Protein AF-A0A842YJS6-F1 (afdb_monomer)

Radius of gyration: 12.26 Å; Cα contacts (8 Å, |Δi|>4): 107; chains: 1; bounding box: 25×18×35 Å

Foldseek 3Di:
DDPVLLVVLQVVLVVCVVVVVLVSSLVSLVVNCVVPVLPLVSLQSNLVSCVSVVVLVSSLVSLVSSCVSPVPPVSSVVSNVVSVVVD

Secondary structure (DSSP, 8-state):
--HHHHHHHHHHHHHHHHTT-HHHHHHHHHHHHHH-TT-HHHHHHHHHHHHHTT-HHHHHHHHHHHHHH-TT-HHHHHHHHHHHTT-

Structure (mmCIF, N/CA/C/O backbone):
data_AF-A0A842YJS6-F1
#
_entry.id   AF-A0A842YJS6-F1
#
loop_
_atom_site.group_PDB
_atom_site.id
_atom_site.type_symbol
_atom_site.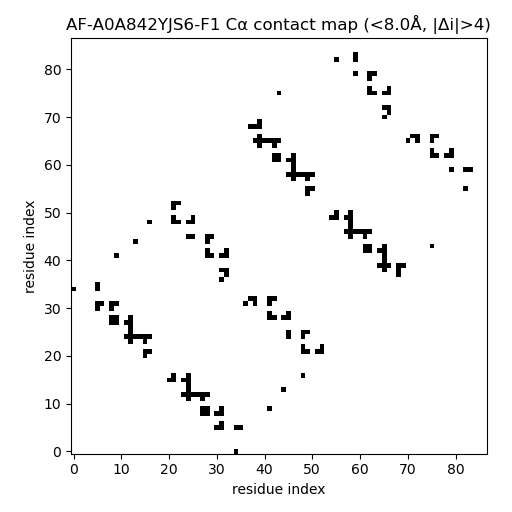label_atom_id
_atom_site.label_alt_id
_atom_site.label_comp_id
_atom_site.label_asym_id
_atom_site.label_entity_id
_atom_site.label_seq_id
_atom_site.pdbx_PDB_ins_code
_atom_site.Cartn_x
_atom_site.Cartn_y
_atom_site.Cartn_z
_atom_site.occupancy
_atom_site.B_iso_or_equiv
_atom_site.auth_seq_id
_atom_site.auth_comp_id
_atom_site.auth_asym_id
_atom_site.auth_atom_id
_atom_site.pdbx_PDB_model_num
ATOM 1 N N . MET A 1 1 ? 12.897 -7.101 -18.390 1.00 50.09 1 MET A N 1
ATOM 2 C CA . MET A 1 1 ? 11.728 -6.186 -18.411 1.00 50.09 1 MET A CA 1
ATOM 3 C C . MET A 1 1 ? 12.142 -4.812 -17.898 1.00 50.09 1 MET A C 1
ATOM 5 O O . MET A 1 1 ? 13.131 -4.731 -17.179 1.00 50.09 1 MET A O 1
ATOM 9 N N . ASN A 1 2 ? 11.470 -3.740 -18.331 1.00 56.62 2 ASN A N 1
ATOM 10 C CA . ASN A 1 2 ? 12.004 -2.373 -18.336 1.00 56.62 2 ASN A CA 1
ATOM 11 C C . ASN A 1 2 ? 11.598 -1.589 -17.062 1.00 56.62 2 ASN A C 1
ATOM 13 O O . ASN A 1 2 ? 10.412 -1.524 -16.745 1.00 56.62 2 ASN A O 1
ATOM 17 N N . PRO A 1 3 ? 12.519 -0.915 -16.344 1.00 60.22 3 PRO A N 1
ATOM 18 C CA . PRO A 1 3 ? 12.185 -0.063 -15.192 1.00 60.22 3 PRO A CA 1
ATOM 19 C C . PRO A 1 3 ? 11.148 1.039 -15.485 1.00 60.22 3 PRO A C 1
ATOM 21 O O . PRO A 1 3 ? 10.484 1.534 -14.569 1.00 60.22 3 PRO A O 1
ATOM 24 N N . LYS A 1 4 ? 10.997 1.417 -16.764 1.00 70.75 4 LYS A N 1
ATOM 25 C CA . LYS A 1 4 ? 9.971 2.354 -17.247 1.00 70.75 4 LYS A CA 1
ATOM 26 C C . LYS A 1 4 ? 8.547 1.826 -17.057 1.00 70.75 4 LYS A C 1
ATOM 28 O O . LYS A 1 4 ? 7.653 2.621 -16.762 1.00 70.75 4 LYS A O 1
ATOM 33 N N . ASP A 1 5 ? 8.347 0.514 -17.142 1.00 78.69 5 ASP A N 1
ATOM 34 C CA . ASP A 1 5 ? 7.024 -0.098 -17.007 1.00 78.69 5 ASP A CA 1
ATOM 35 C C . ASP A 1 5 ? 6.539 0.038 -15.561 1.00 78.69 5 ASP A C 1
ATOM 37 O O . ASP A 1 5 ? 5.432 0.510 -15.310 1.00 78.69 5 ASP A O 1
ATOM 41 N N . ARG A 1 6 ? 7.427 -0.224 -14.592 1.00 86.00 6 ARG A N 1
ATOM 42 C CA . ARG A 1 6 ? 7.151 -0.071 -13.156 1.00 86.00 6 ARG A CA 1
ATOM 43 C C . ARG A 1 6 ? 6.705 1.347 -12.789 1.00 86.00 6 ARG A C 1
ATOM 45 O O . ARG A 1 6 ? 5.706 1.525 -12.099 1.00 86.00 6 ARG A O 1
ATOM 52 N N . LYS A 1 7 ? 7.439 2.369 -13.248 1.00 87.69 7 LYS A N 1
ATOM 53 C CA . LYS A 1 7 ? 7.107 3.775 -12.949 1.00 87.69 7 LYS A CA 1
ATOM 54 C C . LYS A 1 7 ? 5.763 4.173 -13.565 1.00 87.69 7 LYS A C 1
ATOM 56 O O . LYS A 1 7 ? 4.988 4.876 -12.923 1.00 87.69 7 LYS A O 1
ATOM 61 N N . THR A 1 8 ? 5.482 3.696 -14.776 1.00 91.44 8 THR A N 1
ATOM 62 C CA . THR A 1 8 ? 4.210 3.940 -15.468 1.00 91.44 8 THR A CA 1
ATOM 63 C C . THR A 1 8 ? 3.037 3.327 -14.708 1.00 91.44 8 THR A C 1
ATOM 65 O O . THR A 1 8 ? 2.070 4.033 -14.428 1.00 91.44 8 THR A O 1
ATOM 68 N N . TRP A 1 9 ? 3.141 2.057 -14.303 1.00 93.38 9 TRP A N 1
ATOM 69 C CA . TRP A 1 9 ? 2.109 1.395 -13.501 1.00 93.38 9 TRP A CA 1
ATOM 70 C C . TRP A 1 9 ? 1.888 2.087 -12.156 1.00 93.38 9 TRP A C 1
ATOM 72 O O . TRP A 1 9 ? 0.745 2.336 -11.788 1.00 93.38 9 TRP A O 1
ATOM 82 N N . ASN A 1 10 ? 2.960 2.485 -11.466 1.00 90.94 10 ASN A N 1
ATOM 83 C CA . ASN A 1 10 ? 2.848 3.183 -10.188 1.00 90.94 10 ASN A CA 1
ATOM 84 C C . ASN A 1 10 ? 2.119 4.531 -10.324 1.00 90.94 10 ASN A C 1
ATOM 86 O O . ASN A 1 10 ? 1.187 4.812 -9.576 1.00 90.94 10 ASN A O 1
ATOM 90 N N . ASN A 1 11 ? 2.497 5.344 -11.316 1.00 94.00 11 ASN A N 1
ATOM 91 C CA . ASN A 1 11 ? 1.844 6.629 -11.569 1.00 94.00 11 ASN A CA 1
ATOM 92 C C . ASN A 1 11 ? 0.374 6.451 -11.968 1.00 94.00 11 ASN A C 1
ATOM 94 O O . ASN A 1 11 ? -0.484 7.190 -11.495 1.00 94.00 11 ASN A O 1
ATOM 98 N N . LYS A 1 12 ? 0.074 5.452 -12.806 1.00 94.50 12 LYS A N 1
ATOM 99 C CA . LYS A 1 12 ? -1.301 5.123 -13.190 1.00 94.50 12 LYS A CA 1
ATOM 100 C C . LYS A 1 12 ? -2.135 4.713 -11.974 1.00 94.50 12 LYS A C 1
ATOM 102 O O . LYS A 1 12 ? -3.256 5.188 -11.835 1.00 94.50 12 LYS A O 1
ATOM 107 N N . GLY A 1 13 ? -1.581 3.883 -11.088 1.00 95.38 13 GLY A N 1
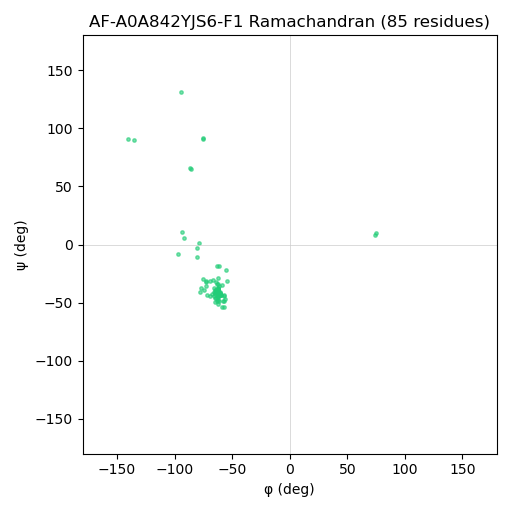ATOM 108 C CA . GLY A 1 13 ? -2.238 3.463 -9.849 1.00 95.38 13 GLY A CA 1
ATOM 109 C C . GLY A 1 13 ? -2.571 4.638 -8.930 1.00 95.38 13 GLY A C 1
ATOM 110 O O . GLY A 1 13 ? -3.691 4.719 -8.436 1.00 95.38 13 GLY A O 1
ATOM 111 N N . ILE A 1 14 ? -1.641 5.588 -8.770 1.00 94.56 14 ILE A N 1
ATOM 112 C CA . ILE A 1 14 ? -1.862 6.816 -7.987 1.00 94.56 14 ILE A CA 1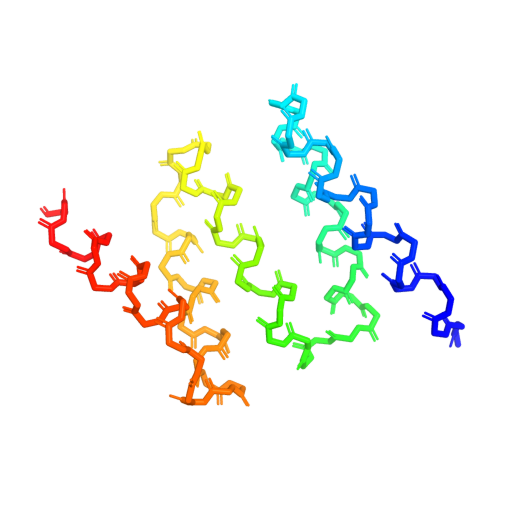
ATOM 113 C C . ILE A 1 14 ? -3.040 7.615 -8.554 1.00 94.56 14 ILE A C 1
ATOM 115 O O . ILE A 1 14 ? -3.998 7.876 -7.833 1.00 94.56 14 ILE A O 1
ATOM 119 N N . VAL A 1 15 ? -3.010 7.928 -9.855 1.00 97.06 15 VAL A N 1
ATOM 120 C CA . VAL A 1 15 ? -4.072 8.713 -10.509 1.00 97.06 15 VAL A CA 1
ATOM 121 C C . VAL A 1 15 ? -5.426 8.008 -10.406 1.00 97.06 15 VAL A C 1
ATOM 123 O O . VAL A 1 15 ? -6.437 8.639 -10.121 1.00 97.06 15 VAL A O 1
ATOM 126 N N . LEU A 1 16 ? -5.473 6.687 -10.595 1.00 96.38 16 LEU A N 1
ATOM 127 C CA . LEU A 1 16 ? -6.714 5.920 -10.446 1.00 96.38 16 LEU A CA 1
ATOM 128 C C . LEU A 1 16 ? -7.247 5.952 -9.008 1.00 96.38 16 LEU A C 1
ATOM 130 O O . LEU A 1 16 ? -8.455 6.078 -8.818 1.00 96.38 16 LEU A O 1
ATOM 134 N N . GLY A 1 17 ? -6.367 5.885 -8.007 1.00 94.56 17 GLY A N 1
ATOM 135 C CA . GLY A 1 17 ? -6.741 6.010 -6.598 1.00 94.56 17 GLY A CA 1
ATOM 136 C C . GLY A 1 17 ? -7.302 7.393 -6.258 1.00 94.56 17 GLY A C 1
ATOM 137 O O . GLY A 1 17 ? -8.311 7.490 -5.561 1.00 94.56 17 GLY A O 1
ATOM 138 N N . GLU A 1 18 ? -6.706 8.457 -6.800 1.00 94.31 18 GLU A N 1
ATOM 139 C CA . GLU A 1 18 ? -7.213 9.831 -6.671 1.00 94.31 18 GLU A CA 1
ATOM 140 C C . GLU A 1 18 ? -8.587 10.007 -7.335 1.00 94.31 18 GLU A C 1
ATOM 142 O O . GLU A 1 18 ? -9.437 10.728 -6.817 1.00 94.31 18 GLU A O 1
ATOM 147 N N . LEU A 1 19 ? -8.841 9.289 -8.433 1.00 96.44 19 LEU A N 1
ATOM 148 C CA . LEU A 1 19 ? -10.140 9.243 -9.113 1.00 96.44 19 LEU A CA 1
ATOM 149 C C . LEU A 1 19 ? -11.168 8.322 -8.428 1.00 96.44 19 LEU A C 1
ATOM 151 O O . LEU A 1 19 ? -12.272 8.158 -8.945 1.00 96.44 19 LEU A O 1
ATOM 155 N N . GLY A 1 20 ? -10.824 7.680 -7.306 1.00 95.06 20 GLY A N 1
ATOM 156 C CA . GLY A 1 20 ? -11.704 6.741 -6.600 1.00 95.06 20 GLY A CA 1
ATOM 157 C C . GLY A 1 20 ? -11.875 5.380 -7.287 1.00 95.06 20 GLY A C 1
ATOM 158 O O . GLY A 1 20 ? -12.687 4.565 -6.8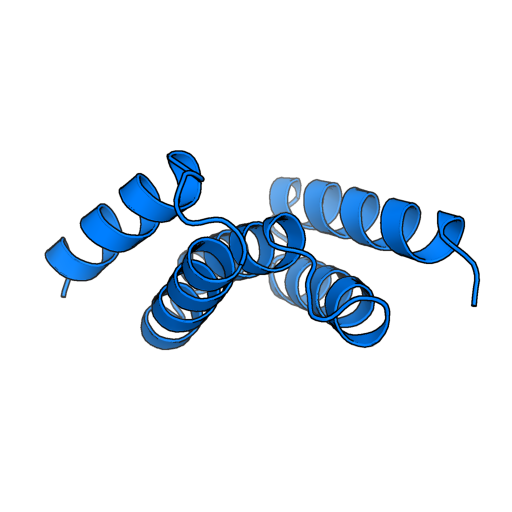57 1.00 95.06 20 GLY A O 1
ATOM 159 N N . ARG A 1 21 ? -11.104 5.099 -8.344 1.00 97.62 21 ARG A N 1
ATOM 160 C CA . ARG A 1 21 ? -11.123 3.834 -9.098 1.00 97.62 21 ARG A CA 1
ATOM 161 C C . ARG A 1 21 ? -10.196 2.819 -8.431 1.00 97.62 21 ARG A C 1
ATOM 163 O O . ARG A 1 21 ? -9.157 2.438 -8.972 1.00 97.62 21 ARG A O 1
ATOM 170 N N . TYR A 1 22 ? -10.554 2.433 -7.210 1.00 97.19 22 TYR A N 1
ATOM 171 C CA . TYR A 1 22 ? -9.671 1.700 -6.307 1.00 97.19 22 TYR A CA 1
ATOM 172 C C . TYR A 1 22 ? -9.303 0.292 -6.797 1.00 97.19 22 TYR A C 1
ATOM 174 O O . TYR A 1 22 ? -8.132 -0.068 -6.722 1.00 97.19 22 TYR A O 1
ATOM 182 N N . ASP A 1 23 ? -10.228 -0.480 -7.371 1.00 96.62 23 ASP A N 1
ATOM 183 C CA . ASP A 1 23 ? -9.904 -1.817 -7.902 1.00 96.62 23 ASP A CA 1
ATOM 184 C C . ASP A 1 23 ? -8.876 -1.762 -9.044 1.00 96.62 23 ASP A C 1
ATOM 186 O O . ASP A 1 23 ? -7.951 -2.572 -9.122 1.00 96.62 23 ASP A O 1
ATOM 190 N N . GLU A 1 24 ? -8.969 -0.753 -9.910 1.00 96.69 24 GLU A N 1
ATOM 191 C CA . GLU A 1 24 ? -8.005 -0.569 -10.997 1.00 96.69 24 GLU A CA 1
ATOM 192 C C . GLU A 1 24 ? -6.652 -0.063 -10.487 1.00 96.69 24 GLU A C 1
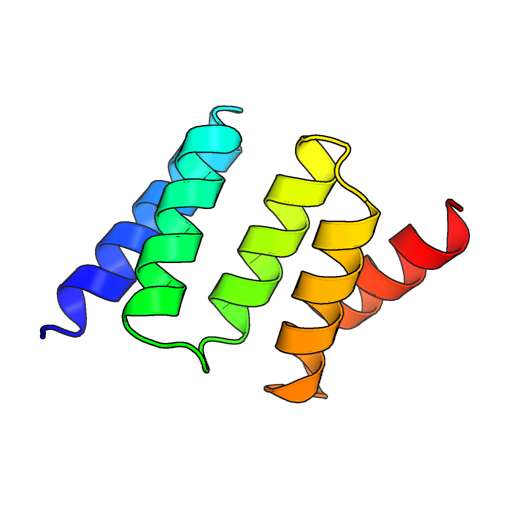ATOM 194 O O . GLU A 1 24 ? -5.601 -0.456 -11.004 1.00 96.69 24 GLU A O 1
ATOM 199 N N . ALA A 1 25 ? -6.663 0.790 -9.458 1.00 97.62 25 ALA A N 1
ATOM 200 C CA . ALA A 1 25 ? -5.450 1.214 -8.771 1.00 97.62 25 ALA A CA 1
ATOM 201 C C . ALA A 1 25 ? -4.732 0.018 -8.129 1.00 97.62 25 ALA A C 1
ATOM 203 O O . ALA A 1 25 ? -3.516 -0.120 -8.275 1.00 97.62 25 ALA A O 1
ATOM 204 N N . LEU A 1 26 ? -5.487 -0.884 -7.493 1.00 97.62 26 LEU A N 1
ATOM 205 C CA . LEU A 1 26 ? -4.967 -2.112 -6.900 1.00 97.62 26 LEU A CA 1
ATOM 206 C C . LEU A 1 26 ? -4.265 -2.979 -7.951 1.00 97.62 26 LEU A C 1
ATOM 208 O O . LEU A 1 26 ? -3.105 -3.343 -7.754 1.00 97.62 26 LEU A O 1
ATOM 212 N N . GLY A 1 27 ? -4.908 -3.212 -9.100 1.00 96.12 27 GLY A N 1
ATOM 213 C CA . GLY A 1 27 ? -4.302 -3.960 -10.204 1.00 96.12 27 GLY A CA 1
ATOM 214 C C . GLY A 1 27 ? -3.007 -3.323 -10.727 1.00 96.12 27 GLY A C 1
ATOM 215 O O . GLY A 1 27 ? -2.054 -4.024 -11.067 1.00 96.12 27 GLY A O 1
ATOM 216 N N . CYS A 1 28 ? -2.911 -1.989 -10.734 1.00 97.00 28 CYS A N 1
ATOM 217 C CA . CYS A 1 28 ? -1.676 -1.297 -11.113 1.00 97.00 28 CYS A CA 1
ATOM 218 C C . CYS A 1 28 ? -0.536 -1.552 -10.114 1.00 97.00 28 CYS A C 1
ATOM 220 O O . CYS A 1 28 ? 0.590 -1.832 -10.533 1.00 97.00 28 CYS A O 1
ATOM 222 N N . PHE A 1 29 ? -0.805 -1.486 -8.808 1.00 96.75 29 PHE A N 1
ATOM 223 C CA . PHE A 1 29 ? 0.211 -1.778 -7.792 1.00 96.75 29 PHE A CA 1
ATOM 224 C C . PHE A 1 29 ? 0.594 -3.261 -7.768 1.00 96.75 29 PHE A C 1
ATOM 226 O O . PHE A 1 29 ? 1.759 -3.582 -7.552 1.00 96.75 29 PHE A O 1
ATOM 233 N N . GLU A 1 30 ? -0.328 -4.168 -8.082 1.00 96.44 30 GLU A N 1
ATOM 234 C CA . GLU A 1 30 ? -0.015 -5.588 -8.268 1.00 96.44 30 GLU A CA 1
ATOM 235 C C . GLU A 1 30 ? 0.933 -5.815 -9.443 1.00 96.44 30 GLU A C 1
ATOM 237 O O . GLU A 1 30 ? 1.915 -6.533 -9.283 1.00 96.44 30 GLU A O 1
ATOM 242 N N . LYS A 1 31 ? 0.751 -5.117 -10.572 1.00 95.31 31 LYS A N 1
ATOM 243 C CA . LYS A 1 31 ? 1.725 -5.150 -11.677 1.00 95.31 31 LYS A CA 1
ATOM 244 C C . LYS A 1 31 ? 3.094 -4.606 -11.289 1.00 95.31 31 LYS A C 1
ATOM 246 O O . LYS A 1 31 ? 4.109 -5.160 -11.705 1.00 95.31 31 LYS A O 1
ATOM 251 N N . VAL A 1 32 ? 3.151 -3.558 -10.467 1.00 95.44 32 VAL A N 1
ATOM 252 C CA . VAL A 1 32 ? 4.428 -3.078 -9.915 1.00 95.44 32 VAL A CA 1
ATOM 253 C C . VAL A 1 32 ? 5.106 -4.167 -9.083 1.00 95.44 32 VAL A C 1
ATOM 255 O O . VAL A 1 32 ? 6.310 -4.370 -9.232 1.00 95.44 32 VAL A O 1
ATOM 258 N N . LEU A 1 33 ? 4.343 -4.879 -8.254 1.00 95.50 33 LEU A N 1
ATOM 259 C CA . LEU A 1 33 ? 4.840 -5.926 -7.361 1.00 95.50 33 LEU A CA 1
ATOM 260 C C . LEU A 1 33 ? 5.178 -7.239 -8.082 1.00 95.50 33 LEU A C 1
ATOM 262 O O . LEU A 1 33 ? 6.103 -7.922 -7.661 1.00 95.50 33 LEU A O 1
ATOM 266 N N . GLU A 1 34 ? 4.503 -7.571 -9.184 1.00 94.81 34 GLU A N 1
ATOM 267 C CA . GLU A 1 34 ? 4.900 -8.665 -10.084 1.00 94.81 34 GLU A CA 1
ATOM 268 C C . GLU A 1 34 ? 6.284 -8.397 -10.700 1.00 94.81 34 GLU A C 1
ATOM 270 O O . GLU A 1 34 ? 7.099 -9.308 -10.828 1.00 94.81 34 GLU A O 1
ATOM 275 N N . ILE A 1 35 ? 6.566 -7.138 -11.063 1.00 91.81 35 ILE A N 1
ATOM 276 C CA . ILE A 1 35 ? 7.852 -6.724 -11.648 1.00 91.81 35 ILE A CA 1
ATOM 277 C C . ILE A 1 35 ? 8.935 -6.585 -10.570 1.00 91.81 35 ILE A C 1
ATOM 279 O O . ILE A 1 35 ? 10.092 -6.933 -10.802 1.00 91.81 35 ILE A O 1
ATOM 283 N N . ASN A 1 36 ? 8.583 -6.019 -9.416 1.00 92.62 36 ASN A N 1
ATOM 284 C CA . ASN A 1 36 ? 9.485 -5.796 -8.294 1.00 92.62 36 ASN A CA 1
ATOM 285 C C . ASN A 1 36 ? 8.780 -6.085 -6.956 1.00 92.62 36 ASN A C 1
ATOM 287 O O . ASN A 1 36 ? 8.223 -5.163 -6.348 1.00 92.62 36 ASN A O 1
ATOM 291 N N . PRO A 1 37 ? 8.859 -7.329 -6.456 1.00 95.38 37 PRO A N 1
ATOM 292 C CA . PRO A 1 37 ? 8.242 -7.714 -5.187 1.00 95.38 37 PRO A CA 1
ATOM 293 C C . PRO A 1 37 ? 8.808 -6.973 -3.968 1.00 95.38 37 PRO A C 1
ATOM 295 O O . PRO A 1 37 ? 8.169 -6.940 -2.917 1.00 95.38 37 PRO A O 1
ATOM 298 N N . GLU A 1 38 ? 9.991 -6.369 -4.094 1.00 96.12 38 GLU A N 1
ATOM 299 C CA . GLU A 1 38 ? 10.683 -5.640 -3.024 1.00 96.12 38 GLU A CA 1
ATOM 300 C C . GLU A 1 38 ? 10.390 -4.129 -3.038 1.00 96.12 38 GLU A C 1
ATOM 302 O O . GLU A 1 38 ? 11.018 -3.341 -2.325 1.00 96.12 38 GLU A O 1
ATOM 307 N N . ASP A 1 39 ? 9.414 -3.681 -3.834 1.00 95.62 39 ASP A N 1
ATOM 308 C CA . ASP A 1 39 ? 8.997 -2.283 -3.844 1.00 95.62 39 ASP A CA 1
ATOM 309 C C . ASP A 1 39 ? 8.145 -1.936 -2.611 1.00 95.62 39 ASP A C 1
ATOM 311 O O . ASP A 1 39 ? 6.917 -2.042 -2.607 1.00 95.62 39 ASP A O 1
ATOM 315 N N . HIS A 1 40 ? 8.806 -1.490 -1.538 1.00 97.06 40 HIS A N 1
ATOM 316 C CA . HIS A 1 40 ? 8.133 -1.061 -0.306 1.00 97.06 40 HIS A CA 1
ATOM 317 C C . HIS A 1 40 ? 7.069 0.026 -0.538 1.00 97.06 40 HIS A C 1
ATOM 319 O O . HIS A 1 40 ? 6.083 0.073 0.198 1.00 97.06 40 HIS A O 1
ATOM 325 N N . ARG A 1 41 ? 7.244 0.900 -1.543 1.00 96.25 41 ARG A N 1
ATOM 326 C CA . ARG A 1 41 ? 6.265 1.954 -1.842 1.00 96.25 41 ARG A CA 1
ATOM 327 C C . ARG A 1 41 ? 5.019 1.351 -2.464 1.00 96.25 41 ARG A C 1
ATOM 329 O O . ARG A 1 41 ? 3.924 1.695 -2.042 1.00 96.25 41 ARG A O 1
ATOM 336 N N . ALA A 1 42 ? 5.170 0.422 -3.402 1.00 96.56 42 ALA A N 1
ATOM 337 C CA . ALA A 1 42 ? 4.027 -0.252 -4.013 1.00 96.56 42 ALA A CA 1
ATOM 338 C C . ALA A 1 42 ? 3.209 -1.056 -2.992 1.00 96.56 42 ALA A C 1
ATOM 340 O O . ALA A 1 42 ? 1.983 -1.002 -3.022 1.00 96.56 42 ALA A O 1
ATOM 341 N N . TRP A 1 43 ? 3.869 -1.728 -2.040 1.00 98.31 43 TRP A N 1
ATOM 342 C CA . TRP A 1 43 ? 3.182 -2.381 -0.920 1.00 98.31 43 TRP A CA 1
ATOM 343 C C . TRP A 1 43 ? 2.398 -1.391 -0.051 1.00 98.31 43 TRP A C 1
ATOM 345 O O . TRP A 1 43 ? 1.264 -1.676 0.327 1.00 98.31 43 TRP A O 1
ATOM 355 N N . TYR A 1 44 ? 2.961 -0.215 0.235 1.00 98.31 44 TYR A N 1
ATOM 356 C CA . TYR A 1 44 ? 2.253 0.827 0.979 1.00 98.31 44 TYR A CA 1
ATOM 357 C C . TYR A 1 44 ? 1.044 1.372 0.215 1.00 98.31 44 TYR A C 1
ATOM 359 O O . TYR A 1 44 ? -0.053 1.385 0.766 1.00 98.31 44 TYR A O 1
ATOM 367 N N . MET A 1 45 ? 1.212 1.740 -1.059 1.00 97.88 45 MET A N 1
ATOM 368 C CA . MET A 1 45 ? 0.113 2.262 -1.879 1.00 97.88 45 MET A CA 1
ATOM 369 C C . MET A 1 45 ? -1.000 1.218 -2.059 1.00 97.88 45 MET A C 1
ATOM 371 O O . MET A 1 45 ? -2.181 1.551 -1.987 1.00 97.88 45 MET A O 1
ATOM 375 N N . LYS A 1 46 ? -0.640 -0.065 -2.226 1.00 98.12 46 LYS A N 1
ATOM 376 C CA . LYS A 1 46 ? -1.598 -1.181 -2.210 1.00 98.12 46 LYS A CA 1
ATOM 377 C C . LYS A 1 46 ? -2.381 -1.218 -0.893 1.00 98.12 46 LYS A C 1
ATOM 379 O O . LYS A 1 46 ? -3.599 -1.359 -0.929 1.00 98.12 46 LYS A O 1
ATOM 384 N N . GLY A 1 47 ? -1.712 -1.040 0.248 1.00 98.00 47 GLY A N 1
ATOM 385 C CA . GLY A 1 47 ? -2.365 -0.942 1.555 1.00 98.00 47 GLY A CA 1
ATOM 386 C C . GLY A 1 47 ? -3.348 0.228 1.661 1.00 98.00 47 GLY A C 1
ATOM 387 O O . GLY A 1 47 ? -4.470 0.034 2.124 1.00 98.00 47 GLY A O 1
ATOM 388 N N . GLU A 1 48 ? -2.979 1.413 1.166 1.00 97.88 48 GLU A N 1
ATOM 389 C CA . GLU A 1 48 ? -3.871 2.583 1.166 1.00 97.88 48 GLU A CA 1
ATOM 390 C C . GLU A 1 48 ? -5.132 2.343 0.333 1.00 97.88 48 GLU A C 1
ATOM 392 O O . GLU A 1 48 ? -6.241 2.634 0.783 1.00 97.88 48 GLU A O 1
ATOM 397 N N . VAL A 1 49 ? -4.979 1.773 -0.864 1.00 97.94 49 VAL A N 1
ATOM 398 C CA . VAL A 1 49 ? -6.110 1.429 -1.735 1.00 97.94 49 VAL A CA 1
ATOM 399 C C . VAL A 1 49 ? -7.009 0.371 -1.091 1.00 97.94 49 VAL A C 1
ATOM 401 O O . VAL A 1 49 ? -8.231 0.495 -1.141 1.00 97.94 49 VAL A O 1
ATOM 404 N N . LEU A 1 50 ? -6.432 -0.639 -0.437 1.00 98.00 50 LEU A N 1
ATOM 405 C CA . LEU A 1 50 ? -7.195 -1.667 0.275 1.00 98.00 50 LEU A CA 1
ATOM 406 C C . LEU A 1 50 ? -7.967 -1.093 1.476 1.00 98.00 50 LEU A C 1
ATOM 408 O O . LEU A 1 50 ? -9.118 -1.474 1.678 1.00 98.00 50 LEU A O 1
ATOM 412 N N . GLU A 1 51 ? -7.401 -0.128 2.216 1.00 96.12 51 GLU A N 1
ATOM 413 C CA . GLU A 1 51 ? -8.128 0.600 3.274 1.00 96.12 51 GLU A CA 1
ATOM 414 C C . GLU A 1 51 ? -9.339 1.344 2.685 1.00 96.12 51 GLU A C 1
ATOM 416 O O . GLU A 1 51 ? -10.422 1.317 3.269 1.00 96.12 51 GLU A O 1
ATOM 421 N N . LYS A 1 52 ? -9.192 1.963 1.504 1.00 95.69 52 LYS A N 1
ATOM 422 C CA . LYS A 1 52 ? -10.301 2.641 0.806 1.00 95.69 52 LYS A CA 1
ATOM 423 C C . LYS A 1 52 ? -11.386 1.684 0.312 1.00 95.69 52 LYS A C 1
ATOM 425 O O . LYS A 1 52 ? -12.549 2.073 0.285 1.00 95.69 52 LYS A O 1
ATOM 430 N N . LEU A 1 53 ? -11.021 0.449 -0.024 1.00 96.19 53 LEU A N 1
ATOM 431 C CA . LEU A 1 53 ? -11.951 -0.627 -0.383 1.00 96.19 53 LEU A CA 1
ATOM 432 C C . LEU A 1 53 ? -12.593 -1.313 0.837 1.00 96.19 53 LEU A C 1
ATOM 434 O O . LEU A 1 53 ? -13.409 -2.213 0.663 1.00 96.19 53 LEU A O 1
ATOM 438 N N . GLY A 1 54 ? -12.219 -0.939 2.066 1.00 95.25 54 GLY A N 1
ATOM 439 C CA . GLY A 1 54 ? -12.695 -1.595 3.290 1.00 95.25 54 GLY A CA 1
ATOM 440 C C . GLY A 1 54 ? -12.067 -2.969 3.558 1.00 95.25 54 GLY A C 1
ATOM 441 O O . GLY A 1 54 ? -12.497 -3.673 4.467 1.00 95.25 54 GLY A O 1
ATOM 442 N N . ARG A 1 55 ? -11.034 -3.354 2.801 1.00 97.12 55 ARG A N 1
ATOM 443 C CA . ARG A 1 55 ? -10.307 -4.629 2.928 1.00 97.12 55 ARG A CA 1
ATOM 444 C C . ARG A 1 55 ? -9.185 -4.489 3.959 1.00 97.12 55 ARG A C 1
ATOM 446 O O . ARG A 1 55 ? -7.998 -4.506 3.626 1.00 97.12 55 ARG A O 1
ATOM 453 N N . CYS A 1 56 ? -9.573 -4.280 5.216 1.00 96.06 56 CYS A N 1
ATOM 454 C CA . CYS A 1 56 ? -8.673 -3.910 6.311 1.00 96.06 56 CYS A CA 1
ATOM 455 C C . CYS A 1 56 ? -7.564 -4.943 6.563 1.00 96.06 56 CYS A C 1
ATOM 457 O O . CYS A 1 56 ? -6.403 -4.569 6.716 1.00 96.06 56 CYS A O 1
ATOM 459 N N . GLU A 1 57 ? -7.881 -6.236 6.562 1.00 96.38 57 GLU A N 1
ATOM 460 C CA . GLU A 1 57 ? -6.922 -7.312 6.839 1.00 96.38 57 GLU A CA 1
ATOM 461 C C . GLU A 1 57 ? -5.807 -7.355 5.785 1.00 96.38 57 GLU A C 1
ATOM 463 O O . GLU A 1 57 ? -4.622 -7.467 6.106 1.00 96.38 57 GLU A O 1
ATOM 468 N N . GLU A 1 58 ? -6.169 -7.190 4.514 1.00 97.44 58 GLU A N 1
ATOM 469 C CA . GLU A 1 58 ? -5.212 -7.170 3.408 1.00 97.44 58 GLU A CA 1
ATOM 470 C C . GLU A 1 58 ? -4.385 -5.879 3.383 1.00 97.44 58 GLU A C 1
ATOM 472 O O . GLU A 1 58 ? -3.206 -5.893 3.006 1.00 97.44 58 GLU A O 1
ATOM 477 N N . ALA A 1 59 ? -4.975 -4.760 3.817 1.00 98.00 59 ALA A N 1
ATOM 478 C CA . ALA A 1 59 ? -4.255 -3.508 4.000 1.00 98.00 59 ALA A CA 1
ATOM 479 C C . ALA A 1 59 ? -3.179 -3.639 5.091 1.00 98.00 59 ALA A C 1
ATOM 481 O O . ALA A 1 59 ? -2.028 -3.265 4.857 1.00 98.00 59 ALA A O 1
ATOM 482 N N . LEU A 1 60 ? -3.514 -4.240 6.243 1.00 97.75 60 LEU A N 1
ATOM 483 C CA . LEU A 1 60 ? -2.560 -4.523 7.324 1.00 97.75 60 LEU A CA 1
ATOM 484 C C . LEU A 1 60 ? -1.382 -5.366 6.824 1.00 97.75 60 LEU A C 1
ATOM 486 O O . LEU A 1 60 ? -0.226 -5.023 7.081 1.00 97.75 60 LEU A O 1
ATOM 490 N N . GLU A 1 61 ? -1.657 -6.437 6.078 1.00 97.94 61 GLU A N 1
ATOM 491 C CA . GLU A 1 61 ? -0.610 -7.294 5.515 1.00 97.94 61 GLU A CA 1
ATOM 492 C C . GLU A 1 61 ? 0.291 -6.530 4.533 1.00 97.94 61 GLU A C 1
ATOM 494 O O . GLU A 1 61 ? 1.519 -6.642 4.574 1.00 97.94 61 GLU A O 1
ATOM 499 N N . SER A 1 62 ? -0.301 -5.682 3.692 1.00 98.25 62 SER A N 1
ATOM 500 C CA . SER A 1 62 ? 0.442 -4.859 2.735 1.00 98.25 62 SER A CA 1
ATOM 501 C C . SER A 1 62 ? 1.351 -3.845 3.445 1.00 98.25 62 SER A C 1
ATOM 503 O O . SER A 1 62 ? 2.532 -3.726 3.106 1.00 98.25 62 SER A O 1
ATOM 505 N N . TYR A 1 63 ? 0.866 -3.183 4.501 1.00 98.25 63 TYR A N 1
ATOM 506 C CA . TYR A 1 63 ? 1.690 -2.288 5.318 1.00 98.25 63 TYR A CA 1
ATOM 507 C C . TYR A 1 63 ? 2.809 -3.029 6.062 1.00 98.25 63 TYR A C 1
ATOM 509 O O . TYR A 1 63 ? 3.937 -2.533 6.121 1.00 98.25 63 TYR A O 1
ATOM 517 N N . ARG A 1 64 ? 2.548 -4.233 6.589 1.00 98.25 64 ARG A N 1
ATOM 518 C CA . ARG A 1 64 ? 3.581 -5.070 7.226 1.00 98.25 64 ARG A CA 1
ATOM 519 C C . ARG A 1 64 ? 4.680 -5.451 6.242 1.00 98.25 64 ARG A C 1
ATOM 521 O O . ARG A 1 64 ? 5.855 -5.340 6.588 1.00 98.25 64 ARG A O 1
ATOM 528 N N . LYS A 1 65 ? 4.335 -5.818 5.005 1.00 98.25 65 LYS A N 1
ATOM 529 C CA . LYS A 1 65 ? 5.321 -6.083 3.942 1.00 98.25 65 LYS A CA 1
ATOM 530 C C . LYS A 1 65 ? 6.142 -4.845 3.593 1.00 98.25 65 LYS A C 1
ATOM 532 O O . LYS A 1 65 ? 7.367 -4.941 3.518 1.00 98.25 65 LYS A O 1
ATOM 537 N N . ALA A 1 66 ? 5.505 -3.679 3.464 1.00 98.19 66 ALA A N 1
ATOM 538 C CA . ALA A 1 66 ? 6.212 -2.418 3.242 1.00 98.19 66 ALA A CA 1
ATOM 539 C C . ALA A 1 66 ? 7.236 -2.134 4.357 1.00 98.19 66 ALA A C 1
ATOM 541 O O . ALA A 1 66 ? 8.375 -1.771 4.070 1.00 98.19 66 ALA A O 1
ATOM 542 N N . LEU A 1 67 ? 6.860 -2.359 5.621 1.00 98.12 67 LEU A N 1
ATOM 543 C CA . LEU A 1 67 ? 7.738 -2.171 6.779 1.00 98.12 67 LEU A CA 1
ATOM 544 C C . LEU A 1 67 ? 8.818 -3.243 6.913 1.00 98.12 67 LEU A C 1
ATOM 546 O O . LEU A 1 67 ? 9.911 -2.937 7.374 1.00 98.12 67 LEU A O 1
ATOM 550 N N . LYS A 1 68 ? 8.553 -4.481 6.492 1.00 98.19 68 LYS A N 1
ATOM 551 C CA . LYS A 1 68 ? 9.574 -5.533 6.438 1.00 98.19 68 LYS A CA 1
ATOM 552 C C . LYS A 1 68 ? 10.689 -5.170 5.455 1.00 98.19 68 LYS A C 1
A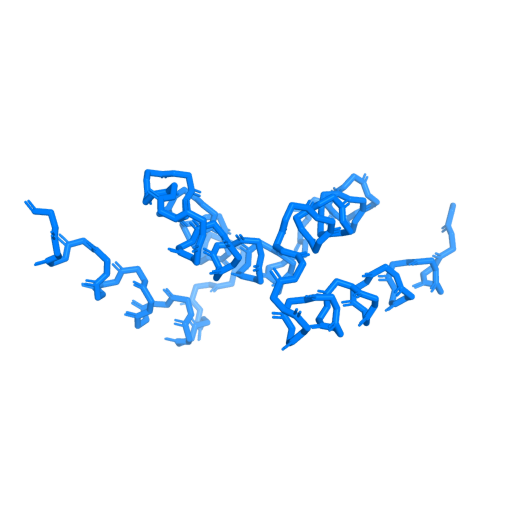TOM 554 O O . LYS A 1 68 ? 11.854 -5.403 5.751 1.00 98.19 68 LYS A O 1
ATOM 559 N N . LEU A 1 69 ? 10.329 -4.586 4.310 1.00 97.62 69 LEU A N 1
ATOM 560 C CA . LEU A 1 69 ? 11.275 -4.134 3.285 1.00 97.62 69 LEU A CA 1
ATOM 561 C C . LEU A 1 69 ? 11.958 -2.815 3.660 1.00 97.62 69 LEU A C 1
ATOM 563 O O . LEU A 1 69 ? 13.140 -2.625 3.386 1.00 97.62 69 LEU A O 1
ATOM 567 N N . LYS A 1 70 ? 11.219 -1.894 4.287 1.00 97.81 70 LYS A N 1
ATOM 568 C CA . LYS A 1 70 ? 11.745 -0.621 4.779 1.00 97.81 70 LYS A CA 1
ATOM 569 C C . LYS A 1 70 ? 11.231 -0.327 6.191 1.00 97.81 70 LYS A C 1
ATOM 571 O O . LYS A 1 70 ? 10.224 0.372 6.349 1.00 97.81 70 LYS A O 1
ATOM 576 N N . PRO A 1 71 ? 11.957 -0.776 7.231 1.00 97.12 71 PRO A N 1
ATOM 577 C CA . PRO A 1 71 ? 11.550 -0.592 8.623 1.00 97.12 71 PRO A CA 1
ATOM 578 C C . PRO A 1 71 ? 11.432 0.864 9.057 1.00 97.12 71 PRO A C 1
ATOM 580 O O . PRO A 1 71 ? 10.781 1.146 10.051 1.00 97.12 71 PRO A O 1
ATOM 583 N N . GLU A 1 72 ? 12.036 1.811 8.346 1.00 96.75 72 GLU A N 1
ATOM 584 C CA . GLU A 1 72 ? 11.990 3.248 8.652 1.00 96.75 72 GLU A CA 1
ATOM 585 C C . GLU A 1 72 ? 10.846 3.983 7.939 1.00 96.75 72 GLU A C 1
ATOM 587 O O . GLU A 1 72 ? 10.755 5.207 8.021 1.00 96.75 72 GLU A O 1
ATOM 592 N N . TYR A 1 73 ? 9.962 3.269 7.233 1.00 97.00 73 TYR A N 1
ATOM 593 C CA . TYR A 1 73 ? 8.895 3.907 6.469 1.00 97.00 73 TYR A CA 1
ATOM 594 C C . TYR A 1 73 ? 7.764 4.408 7.381 1.00 97.00 73 TYR A C 1
ATOM 596 O O . TYR A 1 73 ? 6.839 3.680 7.746 1.00 97.00 73 TYR A O 1
ATOM 604 N N . ASN A 1 74 ? 7.878 5.664 7.808 1.00 97.00 74 ASN A N 1
ATOM 605 C CA . ASN A 1 74 ? 7.031 6.259 8.840 1.00 97.00 74 ASN A CA 1
ATOM 606 C C . ASN A 1 74 ? 5.548 6.311 8.453 1.00 97.00 74 ASN A C 1
ATOM 608 O O . ASN A 1 74 ? 4.689 6.148 9.317 1.00 97.00 74 ASN A O 1
ATOM 612 N N . GLU A 1 75 ? 5.247 6.509 7.175 1.00 96.25 75 GLU A N 1
ATOM 613 C CA . GLU A 1 75 ? 3.900 6.525 6.613 1.00 96.25 75 GLU A CA 1
ATOM 614 C C . GLU A 1 75 ? 3.224 5.165 6.811 1.00 96.25 75 GLU A C 1
ATOM 616 O O . GLU A 1 75 ? 2.166 5.090 7.439 1.00 96.25 75 GLU A O 1
ATOM 621 N N . ALA A 1 76 ? 3.896 4.078 6.418 1.00 96.50 76 ALA A N 1
ATOM 622 C CA . ALA A 1 76 ? 3.405 2.719 6.632 1.00 96.50 76 ALA A CA 1
ATOM 623 C C . ALA A 1 76 ? 3.251 2.383 8.128 1.00 96.50 76 ALA A C 1
ATOM 625 O O . ALA A 1 76 ? 2.264 1.761 8.514 1.00 96.50 76 ALA A O 1
ATOM 626 N N . LYS A 1 77 ? 4.157 2.851 9.005 1.00 97.31 77 LYS A N 1
ATOM 627 C CA . LYS A 1 77 ? 4.012 2.672 10.468 1.00 97.31 77 LYS A CA 1
ATOM 628 C C . LYS A 1 77 ? 2.765 3.353 11.010 1.00 97.31 77 LYS A C 1
ATOM 630 O O . LYS A 1 77 ? 2.075 2.788 11.858 1.00 97.31 77 LYS A O 1
ATOM 635 N N . LYS A 1 78 ? 2.516 4.593 10.584 1.00 97.00 78 LYS A N 1
ATOM 636 C CA . LYS A 1 78 ? 1.353 5.371 11.020 1.00 97.00 78 LYS A CA 1
ATOM 637 C C . LYS A 1 78 ? 0.065 4.714 10.534 1.00 97.00 78 LYS A C 1
ATOM 639 O O . LYS A 1 78 ? -0.850 4.557 11.338 1.00 97.00 78 LYS A O 1
ATOM 644 N N . ALA A 1 79 ? 0.022 4.303 9.266 1.00 96.00 79 ALA A N 1
ATOM 645 C CA . ALA A 1 79 ? -1.127 3.630 8.673 1.00 96.00 79 ALA A CA 1
ATOM 646 C C . ALA A 1 79 ? -1.434 2.300 9.379 1.00 96.00 79 ALA A C 1
ATOM 648 O O . ALA A 1 79 ? -2.557 2.106 9.838 1.00 96.00 79 ALA A O 1
ATOM 649 N N . LEU A 1 80 ? -0.416 1.456 9.592 1.00 96.06 80 LEU A N 1
ATOM 650 C CA . LEU A 1 80 ? -0.553 0.188 10.31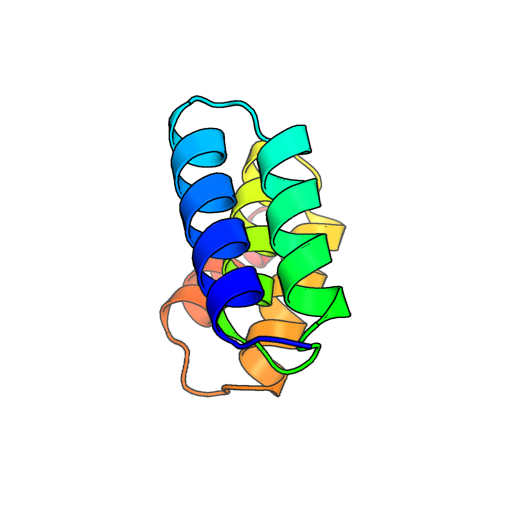3 1.00 96.06 80 LEU A CA 1
ATOM 651 C C . LEU A 1 80 ? -1.113 0.399 11.729 1.00 96.06 80 LEU A C 1
ATOM 653 O O . LEU A 1 80 ? -2.162 -0.142 12.061 1.00 96.06 80 LEU A O 1
ATOM 657 N N . LYS A 1 81 ? -0.483 1.267 12.534 1.00 95.69 81 LYS A N 1
ATOM 658 C CA . LYS A 1 81 ? -0.931 1.552 13.910 1.00 95.69 81 LYS A CA 1
ATOM 659 C C . LYS A 1 81 ? -2.339 2.140 13.976 1.00 95.69 81 LYS A C 1
ATOM 661 O O . LYS A 1 81 ? -3.053 1.917 14.948 1.00 95.69 81 LYS A O 1
ATOM 666 N N . LYS A 1 82 ? -2.717 2.967 12.998 1.00 95.25 82 LYS A N 1
ATOM 667 C CA . LYS A 1 82 ? -4.060 3.555 12.914 1.00 95.25 82 LY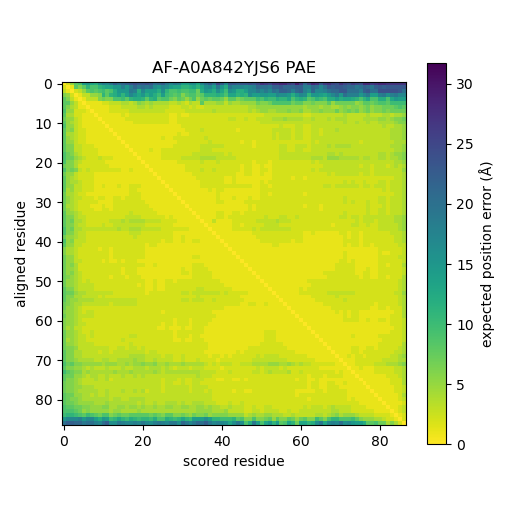S A CA 1
ATOM 668 C C . LYS A 1 82 ? -5.096 2.473 12.627 1.00 95.25 82 LYS A C 1
ATOM 670 O O . LYS A 1 82 ? -6.167 2.517 13.222 1.00 95.25 82 LYS A O 1
ATOM 675 N N . LEU A 1 83 ? -4.790 1.549 11.720 1.00 93.62 83 LEU A N 1
ATOM 676 C CA . LEU A 1 83 ? -5.713 0.504 11.298 1.00 93.62 83 LEU A CA 1
ATOM 677 C C . LEU A 1 83 ? -5.866 -0.588 12.369 1.00 93.62 83 LEU A C 1
ATOM 679 O O . LEU A 1 83 ? -6.988 -0.975 12.661 1.00 93.62 83 LEU A O 1
ATOM 683 N N . GLU A 1 84 ? -4.779 -0.973 13.046 1.00 91.50 84 GLU A N 1
ATOM 684 C CA . GLU A 1 84 ? -4.809 -1.918 14.180 1.00 91.50 84 GLU A CA 1
ATOM 685 C C . GLU A 1 84 ? -5.636 -1.405 15.369 1.00 91.50 84 GLU A C 1
ATOM 687 O O . GLU A 1 84 ? -6.204 -2.195 16.107 1.00 91.50 84 GLU A O 1
ATOM 692 N N . LYS A 1 85 ? -5.732 -0.083 15.561 1.00 90.56 85 LYS A N 1
ATOM 693 C CA . LYS A 1 85 ? -6.558 0.529 16.620 1.00 90.56 85 LYS A CA 1
ATOM 694 C C . LYS A 1 85 ? -8.046 0.637 16.276 1.00 90.56 85 LYS A C 1
ATOM 696 O O . LYS A 1 85 ? -8.822 1.066 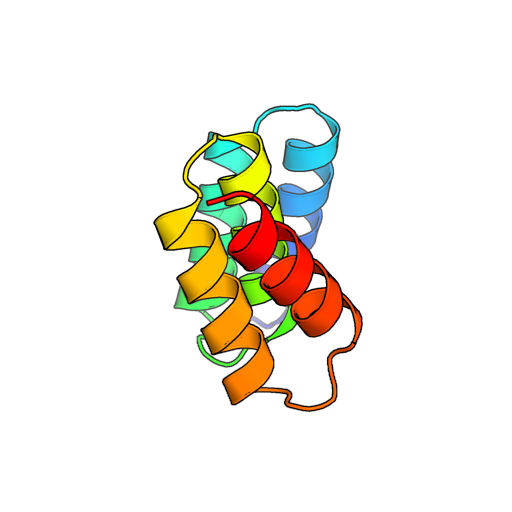17.123 1.00 90.56 85 LYS A O 1
ATOM 701 N N . LYS A 1 86 ? -8.414 0.395 15.017 1.00 79.62 86 LYS A N 1
ATOM 702 C CA . LYS A 1 86 ? -9.792 0.512 14.520 1.00 79.62 86 LYS A CA 1
ATOM 703 C C . LYS A 1 86 ? -10.536 -0.827 14.493 1.00 79.62 86 LYS A C 1
ATOM 705 O O . LYS A 1 86 ? -11.726 -0.813 14.190 1.00 79.62 86 LYS A O 1
ATOM 710 N N . GLN A 1 87 ? -9.838 -1.930 14.753 1.00 63.25 87 GLN A N 1
ATOM 711 C CA . GLN A 1 87 ? -10.400 -3.264 14.976 1.00 63.25 87 GLN A CA 1
ATOM 712 C C . GLN A 1 87 ? -10.647 -3.465 16.472 1.00 63.25 87 GLN A C 1
ATOM 714 O O . GLN A 1 87 ? -11.639 -4.149 16.798 1.00 63.25 87 GLN A O 1
#

Solvent-accessible surface area (backbone atoms only — not comparable to full-atom values): 4493 Å² total; per-residue (Å²): 137,62,76,67,55,42,56,50,29,46,54,51,16,52,55,29,44,76,71,67,41,35,72,62,13,41,54,22,25,48,54,29,36,74,77,38,77,77,42,34,64,43,29,32,54,38,13,56,39,26,49,75,70,67,40,51,71,61,14,46,53,24,20,51,50,14,34,72,69,35,77,80,45,60,67,37,54,51,50,40,58,55,52,67,72,72,111

Mean predicted aligned error: 3.25 Å

pLDDT: mean 93.54, std 9.05, range [50.09, 98.31]

Nearest PDB structures (foldseek):
  1na0-assembly2_B  TM=9.284E-01  e=3.385E-06  unidentified
  1na3-assembly2_B  TM=9.642E-01  e=1.160E-05  unidentified
  5lyn-assembly1_B  TM=9.657E-01  e=5.218E-04  Saccharomyces cerevisiae
  5lyp-assembly1_A  TM=9.628E-01  e=8.636E-04  Saccharomyces cerevisiae
  7b80-assembly1_A  TM=9.349E-01  e=6.904E-04  Homo sapiens

Sequence (87 aa):
MNPKDRKTWNNKGIVLGELGRYDEALGCFEKVLEINPEDHRAWYMKGEVLEKLGRCEEALESYRKALKLKPEYNEAKKALKKLEKKQ

Organism: Methanothermobacter thermautotrophicus (NCBI:txid145262)

InterPro domains:
  IPR011990 Tetratricopeptide-like helical domain superfamily [G3DSA:1.25.40.10] (1-87)
  IPR011990 Tetratricopeptide-like helical domain superfamily [SSF48452] (1-77)
  IPR019734 Tetratricopeptide repeat [PS50005] (6-39)
  IPR019734 Tetratricopeptide repeat [PS50005] (40-73)
  IPR019734 Tetratricopeptide repeat [SM00028] (6-39)
  IPR019734 Tetratricopeptide repeat [SM00028] (40-73)
  IPR051685 Ycf3/AcsC/BcsC/TPR Multifunctional [PTHR44943] (2-85)